Protein AF-A0A9D7UTW8-F1 (afdb_monomer_lite)

pLDDT: mean 87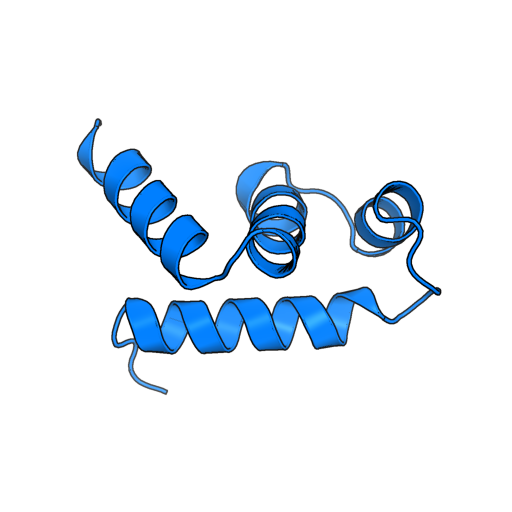.38, std 10.3, range [50.88, 95.38]

Structure (mmCIF, N/CA/C/O backbone):
data_AF-A0A9D7UTW8-F1
#
_entry.id   AF-A0A9D7UTW8-F1
#
loop_
_atom_site.group_PDB
_atom_site.id
_atom_site.type_symbol
_atom_site.label_atom_id
_atom_site.label_alt_id
_atom_site.label_comp_id
_atom_site.label_asym_id
_atom_site.label_entity_id
_atom_site.label_seq_id
_atom_site.pdbx_PDB_ins_code
_atom_site.Cartn_x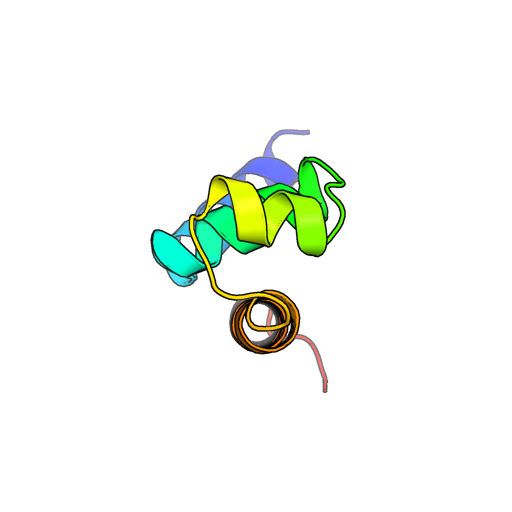
_atom_site.Cartn_y
_atom_site.Cartn_z
_atom_site.occupancy
_atom_site.B_iso_or_equiv
_atom_site.auth_seq_id
_atom_site.auth_comp_id
_atom_site.auth_asym_id
_atom_site.auth_atom_id
_atom_site.pdbx_PDB_model_num
ATOM 1 N N . MET A 1 1 ? 23.109 1.099 0.798 1.00 50.88 1 MET A N 1
ATOM 2 C CA . MET A 1 1 ? 21.724 1.323 1.283 1.00 50.88 1 MET A CA 1
ATOM 3 C C . MET A 1 1 ? 20.751 1.812 0.188 1.00 50.88 1 MET A C 1
ATOM 5 O O . MET A 1 1 ? 19.601 2.078 0.490 1.00 50.88 1 MET A O 1
ATOM 9 N N . ILE A 1 2 ? 21.156 1.877 -1.092 1.00 53.44 2 ILE A N 1
ATOM 10 C CA . ILE A 1 2 ? 20.316 2.370 -2.208 1.00 53.44 2 ILE A CA 1
ATOM 11 C C . ILE A 1 2 ? 19.424 1.270 -2.823 1.00 53.44 2 ILE A C 1
ATOM 13 O O . ILE A 1 2 ? 18.357 1.559 -3.353 1.00 53.44 2 ILE A O 1
ATOM 17 N N . SER A 1 3 ? 19.793 -0.009 -2.689 1.00 61.44 3 SER A N 1
ATOM 18 C CA . SER A 1 3 ? 19.049 -1.107 -3.326 1.00 61.44 3 SER A CA 1
ATOM 19 C C . SER A 1 3 ? 17.691 -1.420 -2.693 1.00 61.44 3 SER A C 1
ATOM 21 O O . SER A 1 3 ? 16.844 -1.984 -3.372 1.00 61.44 3 SER A O 1
ATOM 23 N N . ALA A 1 4 ? 17.462 -1.096 -1.415 1.00 62.28 4 ALA A N 1
ATOM 24 C CA . ALA A 1 4 ? 16.165 -1.345 -0.776 1.00 62.28 4 ALA A CA 1
ATOM 25 C C . ALA A 1 4 ? 15.111 -0.333 -1.247 1.00 62.28 4 ALA A C 1
ATOM 27 O O . ALA A 1 4 ? 14.019 -0.731 -1.642 1.00 62.28 4 ALA A O 1
ATOM 28 N N . LYS A 1 5 ? 15.485 0.953 -1.299 1.00 64.62 5 LYS A N 1
ATOM 29 C CA . LYS A 1 5 ? 14.623 2.030 -1.796 1.00 64.62 5 LYS A CA 1
ATOM 30 C C . LYS A 1 5 ? 14.269 1.840 -3.272 1.00 64.62 5 LYS A C 1
ATOM 32 O O . LYS A 1 5 ? 13.097 1.852 -3.605 1.00 64.62 5 LYS A O 1
ATOM 37 N N . GLY A 1 6 ? 15.250 1.535 -4.129 1.00 72.88 6 GLY A N 1
ATOM 38 C CA . GLY A 1 6 ? 14.979 1.307 -5.554 1.00 72.88 6 GLY A CA 1
ATOM 39 C C . GLY A 1 6 ? 14.028 0.132 -5.820 1.00 72.88 6 GLY A C 1
ATOM 40 O O . GLY A 1 6 ? 13.125 0.244 -6.641 1.00 72.88 6 GLY A O 1
ATOM 41 N N . ARG A 1 7 ? 14.166 -0.987 -5.089 1.00 74.25 7 ARG A N 1
ATOM 42 C CA . ARG A 1 7 ? 13.216 -2.115 -5.195 1.00 74.25 7 ARG A CA 1
ATOM 43 C C . ARG A 1 7 ? 11.807 -1.712 -4.776 1.00 74.25 7 ARG A C 1
ATOM 45 O O . ARG A 1 7 ? 10.844 -2.129 -5.410 1.00 74.25 7 ARG A O 1
ATOM 52 N N . PHE A 1 8 ? 11.710 -0.904 -3.728 1.00 76.06 8 PHE A N 1
ATOM 53 C CA . PHE A 1 8 ? 10.442 -0.407 -3.229 1.00 76.06 8 PHE A CA 1
ATOM 54 C C . PHE A 1 8 ? 9.782 0.570 -4.215 1.00 76.06 8 PHE A C 1
ATOM 56 O O . PHE A 1 8 ? 8.603 0.408 -4.507 1.00 76.06 8 PHE A O 1
ATOM 63 N N . ASP A 1 9 ? 10.540 1.480 -4.829 1.00 81.31 9 ASP A N 1
ATOM 64 C CA . ASP A 1 9 ? 10.031 2.408 -5.851 1.00 81.31 9 ASP A CA 1
ATOM 65 C C . ASP A 1 9 ? 9.501 1.656 -7.092 1.00 81.31 9 ASP A C 1
ATOM 67 O O . ASP A 1 9 ? 8.434 1.978 -7.624 1.00 81.31 9 ASP A O 1
ATOM 71 N N . HIS A 1 10 ? 10.188 0.590 -7.523 1.00 84.88 10 HIS A N 1
ATOM 72 C CA . HIS A 1 10 ? 9.685 -0.286 -8.588 1.00 84.88 10 HIS A CA 1
ATOM 73 C C . HIS A 1 10 ? 8.407 -1.030 -8.182 1.00 84.88 10 HIS A C 1
ATOM 75 O O . HIS A 1 10 ? 7.495 -1.172 -8.997 1.00 84.88 10 HIS A O 1
ATOM 81 N N . ALA A 1 11 ? 8.320 -1.472 -6.927 1.00 85.94 11 ALA A N 1
ATOM 82 C CA . ALA A 1 11 ? 7.136 -2.140 -6.408 1.00 85.94 11 ALA A CA 1
ATOM 83 C C . ALA A 1 11 ? 5.934 -1.178 -6.318 1.00 85.94 11 ALA A C 1
ATOM 85 O O . ALA A 1 11 ? 4.835 -1.541 -6.729 1.00 85.94 11 ALA A O 1
ATOM 86 N N . LEU A 1 12 ? 6.145 0.068 -5.879 1.00 86.50 12 LEU A N 1
ATOM 87 C CA . LEU A 1 12 ? 5.121 1.119 -5.901 1.00 86.50 12 LEU A CA 1
ATOM 88 C C . LEU A 1 12 ? 4.663 1.440 -7.329 1.00 86.50 12 LEU A C 1
ATOM 90 O O . LEU A 1 12 ? 3.467 1.579 -7.579 1.00 86.50 12 LEU A O 1
ATOM 94 N N . THR A 1 13 ? 5.593 1.487 -8.285 1.00 87.06 13 THR A N 1
ATOM 95 C CA . THR A 1 13 ? 5.257 1.681 -9.705 1.00 87.06 13 THR A CA 1
ATOM 96 C C . THR A 1 13 ? 4.353 0.555 -10.220 1.00 87.06 13 THR A C 1
ATOM 98 O O . THR A 1 13 ? 3.389 0.819 -10.935 1.00 87.06 13 THR A O 1
ATOM 101 N N . ALA A 1 14 ? 4.615 -0.694 -9.821 1.00 87.94 14 ALA A N 1
ATOM 102 C CA . ALA A 1 14 ? 3.788 -1.844 -10.191 1.00 87.94 14 ALA A CA 1
ATOM 103 C C . ALA A 1 14 ? 2.393 -1.837 -9.531 1.00 87.94 14 ALA A C 1
ATOM 105 O O . ALA A 1 14 ? 1.453 -2.422 -10.071 1.00 87.94 14 ALA A O 1
ATOM 106 N N . LEU A 1 15 ? 2.239 -1.182 -8.376 1.00 88.38 15 LEU A N 1
ATOM 107 C CA . LEU A 1 15 ? 0.952 -1.049 -7.691 1.00 88.38 15 LEU A CA 1
ATOM 108 C C . LEU A 1 15 ? 0.008 -0.051 -8.370 1.00 88.38 15 LEU A C 1
ATOM 110 O O . LEU A 1 15 ? -1.206 -0.285 -8.381 1.00 88.38 15 LEU A O 1
ATOM 114 N N . GLY A 1 16 ? 0.560 1.012 -8.956 1.00 88.56 16 GLY A N 1
ATOM 115 C CA . GLY A 1 16 ? -0.199 2.159 -9.452 1.00 88.56 16 GLY A CA 1
ATOM 116 C C . GLY A 1 16 ? -0.526 3.167 -8.338 1.00 88.56 16 GLY A C 1
ATOM 117 O O . GLY A 1 16 ? -0.446 2.821 -7.159 1.00 88.56 16 GLY A O 1
ATOM 118 N N . PRO A 1 17 ? -0.888 4.414 -8.693 1.00 83.25 17 PRO A N 1
ATOM 119 C CA . PRO A 1 17 ? -0.918 5.556 -7.772 1.00 83.25 17 PRO A CA 1
ATOM 120 C C . PRO A 1 17 ? -1.808 5.341 -6.539 1.00 83.25 17 PRO A C 1
ATOM 122 O O . PRO A 1 17 ? -1.364 5.601 -5.425 1.00 83.25 17 PRO A O 1
ATOM 125 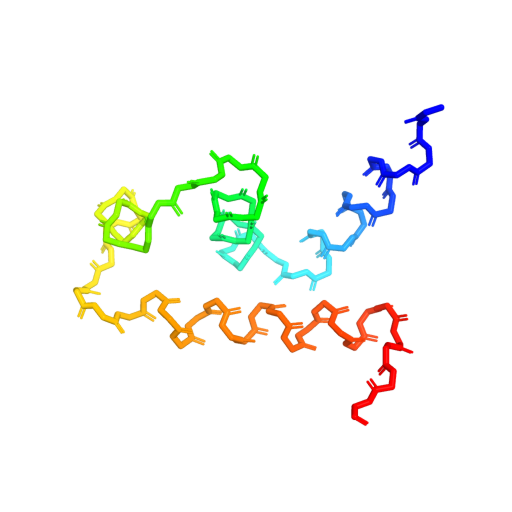N N . ASP A 1 18 ? -3.009 4.783 -6.709 1.00 85.06 18 ASP A N 1
ATOM 126 C CA . ASP A 1 18 ? -3.962 4.618 -5.601 1.00 85.06 18 ASP A CA 1
ATOM 127 C C . ASP A 1 18 ? -3.504 3.566 -4.577 1.00 85.06 18 ASP A C 1
ATOM 129 O O . ASP A 1 18 ? -3.593 3.763 -3.365 1.00 85.06 18 ASP A O 1
ATOM 133 N N . LEU A 1 19 ? -2.992 2.427 -5.056 1.00 91.06 19 LEU A N 1
ATOM 134 C CA . LEU A 1 19 ? -2.527 1.340 -4.190 1.00 91.06 19 LEU A CA 1
ATOM 135 C C . LEU A 1 19 ? -1.138 1.617 -3.607 1.00 91.06 19 LEU A C 1
ATOM 137 O O . LEU A 1 19 ? -0.829 1.149 -2.510 1.00 91.06 19 LEU A O 1
ATOM 141 N N . ALA A 1 20 ? -0.306 2.362 -4.334 1.00 92.56 20 ALA A N 1
ATOM 142 C CA . ALA A 1 20 ? 1.000 2.796 -3.865 1.00 92.56 20 ALA A CA 1
ATOM 143 C C . ALA A 1 20 ? 0.874 3.716 -2.646 1.00 92.56 20 ALA A C 1
ATOM 145 O O . ALA A 1 20 ? 1.628 3.548 -1.688 1.00 92.56 20 ALA A O 1
ATOM 146 N N . ASP A 1 21 ? -0.099 4.631 -2.651 1.00 91.75 21 ASP A N 1
ATOM 147 C CA . ASP A 1 21 ? -0.276 5.598 -1.567 1.00 91.75 21 ASP A CA 1
ATOM 148 C C . ASP A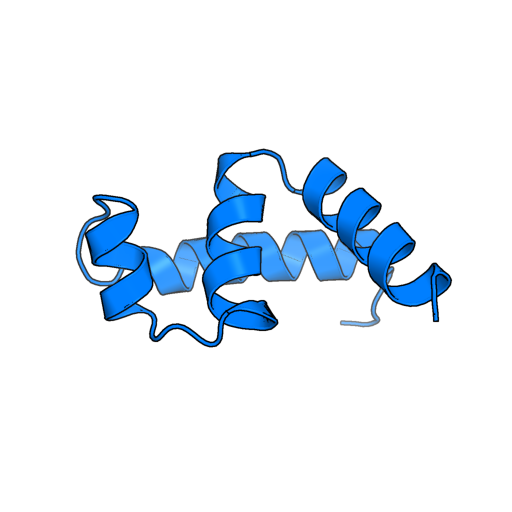 1 21 ? -0.697 4.916 -0.252 1.00 91.75 21 ASP A C 1
ATOM 150 O O . ASP A 1 21 ? -0.027 5.063 0.771 1.00 91.75 21 ASP A O 1
ATOM 154 N N . ILE A 1 22 ? -1.714 4.043 -0.276 1.00 92.88 22 ILE A N 1
ATOM 155 C CA . ILE A 1 22 ? -2.107 3.278 0.926 1.00 92.88 22 ILE A CA 1
ATOM 156 C C . ILE A 1 22 ? -0.982 2.358 1.428 1.00 92.88 22 ILE A C 1
ATOM 158 O O . ILE A 1 22 ? -0.772 2.236 2.638 1.00 92.88 22 ILE A O 1
ATOM 162 N N . ALA A 1 23 ? -0.233 1.724 0.520 1.00 92.25 23 ALA A N 1
ATOM 163 C CA . ALA A 1 23 ? 0.887 0.862 0.886 1.00 92.25 23 ALA A CA 1
ATOM 164 C C . ALA A 1 23 ? 2.013 1.667 1.549 1.00 92.25 23 ALA A C 1
ATOM 166 O O . ALA A 1 23 ? 2.527 1.253 2.588 1.00 92.25 23 ALA A O 1
ATOM 167 N N . TRP A 1 24 ? 2.360 2.833 1.000 1.00 91.31 24 TRP A N 1
ATOM 168 C CA . TRP A 1 24 ? 3.359 3.729 1.579 1.00 91.31 24 TRP A CA 1
ATOM 169 C C . TRP A 1 24 ? 2.966 4.187 2.983 1.00 91.31 24 TRP A C 1
ATOM 171 O O . TRP A 1 24 ? 3.755 4.073 3.925 1.00 91.31 24 TRP A O 1
ATOM 181 N N . ARG A 1 25 ? 1.728 4.652 3.142 1.00 92.88 25 ARG A N 1
ATOM 182 C CA . ARG A 1 25 ? 1.244 5.231 4.398 1.00 92.88 25 ARG A CA 1
ATOM 183 C C . ARG A 1 25 ? 1.178 4.212 5.530 1.00 92.88 25 ARG A C 1
ATOM 185 O O . ARG A 1 25 ? 1.604 4.498 6.646 1.00 92.88 25 ARG A O 1
ATOM 192 N N . VAL A 1 26 ? 0.736 2.989 5.246 1.00 93.19 26 VAL A N 1
ATOM 193 C CA . VAL A 1 26 ? 0.651 1.946 6.278 1.00 93.19 26 VAL A CA 1
ATOM 194 C C . VAL A 1 26 ? 2.006 1.277 6.537 1.00 93.19 26 VAL A C 1
ATOM 196 O O . VAL A 1 26 ? 2.372 1.077 7.693 1.00 93.19 26 VAL A O 1
ATOM 199 N N . ILE A 1 27 ? 2.769 0.929 5.495 1.00 90.62 27 ILE A N 1
ATOM 200 C CA . ILE A 1 27 ? 3.995 0.121 5.643 1.00 90.62 27 ILE A CA 1
ATOM 201 C C . ILE A 1 27 ? 5.196 0.987 6.031 1.00 90.62 27 ILE A C 1
ATOM 203 O O . ILE A 1 27 ? 6.004 0.578 6.863 1.00 90.62 27 ILE A O 1
ATOM 207 N N . CYS A 1 28 ? 5.336 2.168 5.422 1.00 88.88 28 CYS A N 1
ATOM 208 C CA . CYS A 1 28 ? 6.510 3.020 5.601 1.00 88.88 28 CYS A CA 1
ATOM 209 C C . CYS A 1 28 ? 6.259 4.179 6.564 1.00 88.88 28 CYS A C 1
ATOM 211 O O . CYS A 1 28 ? 7.119 4.449 7.399 1.00 88.88 28 CYS A O 1
ATOM 213 N N . ALA A 1 29 ? 5.102 4.845 6.480 1.00 91.25 29 ALA A N 1
ATOM 214 C CA . ALA A 1 29 ? 4.759 5.914 7.424 1.00 91.25 29 ALA A CA 1
ATOM 215 C C . ALA A 1 29 ? 4.194 5.381 8.757 1.00 91.25 29 ALA A C 1
ATOM 217 O O . ALA A 1 29 ? 4.141 6.124 9.735 1.00 91.25 29 ALA A O 1
ATOM 218 N N . GLY A 1 30 ? 3.824 4.095 8.824 1.00 93.19 30 GLY A N 1
ATOM 219 C CA . GLY A 1 30 ? 3.350 3.448 10.051 1.00 93.19 30 GLY A CA 1
ATOM 220 C C . GLY A 1 30 ? 1.971 3.926 10.504 1.00 93.19 30 GLY A C 1
ATOM 221 O O . GLY A 1 30 ? 1.641 3.849 11.688 1.00 93.19 30 GLY A O 1
ATOM 222 N N . GLU A 1 31 ? 1.165 4.455 9.586 1.00 95.25 31 GLU A N 1
ATOM 223 C CA . GLU A 1 31 ? -0.156 4.961 9.918 1.00 95.25 31 GLU A CA 1
ATOM 224 C C . GLU A 1 31 ? -1.146 3.844 10.267 1.00 95.25 31 GLU A C 1
ATOM 226 O O . GLU A 1 31 ? -1.163 2.761 9.678 1.00 95.25 31 GLU A O 1
ATOM 231 N N . SER A 1 32 ? -2.053 4.148 11.199 1.00 95.38 32 SER A N 1
ATOM 232 C CA . SER A 1 32 ? -3.197 3.282 11.475 1.00 95.38 32 SER A CA 1
ATOM 233 C C . SER A 1 32 ? -4.200 3.301 10.315 1.00 95.38 32 SER A C 1
ATOM 235 O O . SER A 1 32 ? -4.392 4.332 9.670 1.00 95.38 32 SER A O 1
ATOM 237 N N . MET A 1 33 ? -4.912 2.189 10.092 1.00 94.88 33 MET A N 1
ATOM 238 C CA . MET A 1 33 ? -5.913 2.099 9.019 1.00 94.88 33 MET A CA 1
ATOM 239 C C . MET A 1 33 ? -6.974 3.218 9.068 1.00 94.88 33 MET A C 1
ATOM 241 O O . MET A 1 33 ? -7.226 3.820 8.028 1.00 94.88 33 MET A O 1
ATOM 245 N N . PRO A 1 34 ? -7.558 3.575 10.233 1.00 95.06 34 PRO A N 1
ATOM 246 C CA . PRO A 1 34 ? -8.516 4.681 10.297 1.00 95.06 34 PRO A CA 1
ATOM 247 C C . PRO A 1 34 ? -7.912 6.051 9.951 1.00 95.06 34 PRO A C 1
ATOM 249 O O . PRO A 1 34 ? -8.630 6.945 9.508 1.00 95.06 34 PRO A O 1
ATOM 252 N N . THR A 1 35 ? -6.608 6.247 10.179 1.00 95.38 35 THR A N 1
ATOM 253 C CA . THR A 1 35 ? -5.892 7.463 9.762 1.00 95.38 35 THR A CA 1
ATOM 254 C C . THR A 1 35 ? -5.727 7.493 8.252 1.00 95.38 35 THR A C 1
ATOM 256 O O . THR A 1 35 ? -6.106 8.482 7.626 1.00 95.38 35 THR A O 1
ATOM 259 N N . ALA A 1 36 ? -5.259 6.389 7.669 1.00 94.50 36 ALA A N 1
ATOM 260 C CA . ALA A 1 36 ? -5.104 6.276 6.228 1.00 94.50 36 ALA A CA 1
ATOM 261 C C . ALA A 1 36 ? -6.446 6.483 5.504 1.00 94.50 36 ALA A C 1
ATOM 263 O O . ALA A 1 36 ? -6.531 7.310 4.600 1.00 94.50 36 ALA A O 1
ATOM 264 N N . GLU A 1 37 ? -7.519 5.830 5.967 1.00 94.75 37 GLU A N 1
ATOM 265 C CA . GLU A 1 37 ? -8.872 5.979 5.411 1.00 94.75 37 GLU A CA 1
ATOM 266 C C . GLU A 1 37 ? -9.348 7.438 5.410 1.00 94.75 37 GLU A C 1
ATOM 268 O O . GLU A 1 37 ? -9.829 7.921 4.388 1.00 94.75 37 GLU A O 1
ATOM 273 N N . ARG A 1 38 ? -9.180 8.163 6.524 1.00 94.50 38 ARG A N 1
ATOM 274 C CA . ARG A 1 38 ? -9.617 9.565 6.641 1.00 94.50 38 ARG A CA 1
ATOM 275 C C . ARG A 1 38 ? -8.923 10.471 5.631 1.00 94.50 38 ARG A C 1
ATOM 277 O O . ARG A 1 38 ? -9.567 11.256 4.949 1.00 94.50 38 ARG A O 1
ATOM 284 N N . GLU A 1 39 ? -7.614 10.354 5.548 1.00 93.81 39 GLU A N 1
ATOM 285 C CA . GLU A 1 39 ? -6.773 11.211 4.714 1.00 93.81 39 GLU A CA 1
ATOM 286 C C . GLU A 1 39 ? -6.892 10.859 3.221 1.00 93.81 39 GLU A C 1
ATOM 288 O O . GLU A 1 39 ? -6.768 11.732 2.371 1.00 93.81 39 GLU A O 1
ATOM 293 N N . MET A 1 40 ? -7.204 9.599 2.888 1.00 92.81 40 MET A N 1
ATOM 294 C CA . MET A 1 40 ? -7.565 9.198 1.517 1.00 92.81 40 MET A CA 1
ATOM 295 C C . MET A 1 40 ? -9.032 9.503 1.172 1.00 92.81 40 MET A C 1
ATOM 297 O O . MET A 1 40 ? -9.491 9.160 0.085 1.00 92.81 40 MET A O 1
ATOM 301 N N . SER A 1 41 ? -9.792 10.125 2.084 1.00 94.38 41 SER A N 1
ATOM 302 C CA . SER A 1 41 ? -11.238 10.355 1.938 1.00 94.38 41 SER A CA 1
ATOM 303 C C . SER A 1 41 ? -12.036 9.072 1.647 1.00 94.38 41 SER A C 1
ATOM 305 O O . SER A 1 41 ? -13.028 9.087 0.917 1.00 94.38 41 SER A O 1
ATOM 307 N N . TRP A 1 42 ? -11.605 7.940 2.205 1.00 93.44 42 TRP A N 1
ATOM 308 C CA . TRP A 1 42 ? -12.263 6.646 2.047 1.00 93.44 42 TRP A CA 1
ATOM 309 C C . TRP A 1 42 ? -13.311 6.386 3.137 1.00 93.44 42 TRP A C 1
ATOM 311 O O . TRP A 1 42 ? -13.159 6.827 4.279 1.00 93.44 42 TRP A O 1
ATOM 321 N N . PRO A 1 43 ? -14.360 5.598 2.833 1.00 92.88 43 PRO A N 1
ATOM 322 C CA . PRO A 1 43 ? -15.300 5.134 3.843 1.00 92.88 43 PRO A CA 1
ATOM 323 C C . PRO A 1 43 ? -14.622 4.242 4.889 1.00 92.88 43 PRO A C 1
ATOM 325 O O . PRO A 1 43 ? -13.751 3.428 4.567 1.00 92.88 43 PRO A O 1
ATOM 328 N N . VAL A 1 44 ? -15.106 4.326 6.128 1.00 91.31 44 VAL A N 1
ATOM 329 C CA . VAL A 1 44 ? -14.616 3.529 7.261 1.00 91.31 44 VAL A CA 1
ATOM 330 C C . VAL A 1 44 ? -14.677 2.027 6.951 1.00 91.31 44 VAL A C 1
ATOM 332 O O . VAL A 1 44 ? -15.721 1.526 6.523 1.00 91.31 44 VAL A O 1
ATOM 335 N N . ARG A 1 45 ? -13.585 1.303 7.238 1.00 90.56 45 ARG A N 1
ATOM 336 C CA . ARG A 1 45 ? -13.358 -0.140 6.967 1.00 90.56 45 ARG A CA 1
ATOM 337 C C . ARG A 1 45 ? -13.064 -0.515 5.508 1.00 90.56 45 ARG A C 1
ATOM 339 O O . ARG A 1 45 ? -12.953 -1.708 5.217 1.00 90.56 45 ARG A O 1
ATOM 346 N N . SER A 1 46 ? -12.895 0.442 4.601 1.00 90.44 46 SER A N 1
ATOM 347 C CA . SER A 1 46 ? -12.499 0.146 3.212 1.00 90.44 46 SER A CA 1
ATOM 348 C C . SER A 1 46 ? -11.012 -0.200 3.096 1.00 90.44 46 SER A C 1
ATOM 350 O O . SER A 1 46 ? -10.623 -1.065 2.306 1.00 90.44 46 SER A O 1
ATOM 352 N N . GLY A 1 47 ? -10.170 0.424 3.921 1.00 92.06 47 GLY A N 1
ATOM 353 C CA . GLY A 1 47 ? -8.721 0.397 3.772 1.00 92.06 47 GLY A CA 1
ATOM 354 C C . GLY A 1 47 ? -8.118 -0.993 3.958 1.00 92.06 47 GLY A C 1
ATOM 355 O O . GLY A 1 47 ? -7.171 -1.344 3.263 1.00 92.06 47 GLY A O 1
ATOM 356 N N . LYS A 1 48 ? -8.704 -1.848 4.809 1.00 93.00 48 LYS A N 1
ATOM 357 C CA . LYS A 1 48 ? -8.201 -3.220 5.010 1.00 93.00 48 LYS A CA 1
ATOM 358 C C . LYS A 1 48 ? -8.290 -4.067 3.738 1.00 93.00 48 LYS A C 1
ATOM 360 O O . LYS A 1 48 ? -7.363 -4.820 3.443 1.00 93.00 48 LYS A O 1
ATOM 365 N N . LEU A 1 49 ? -9.394 -3.962 2.996 1.00 94.75 49 LEU A N 1
ATOM 366 C CA . LEU A 1 49 ? -9.566 -4.699 1.743 1.00 94.75 49 LEU A CA 1
ATOM 367 C C . LEU A 1 49 ? -8.590 -4.189 0.681 1.00 94.75 49 LEU A C 1
ATOM 369 O O . LEU A 1 49 ? -7.939 -4.994 0.019 1.00 94.75 49 LEU A O 1
ATOM 373 N N . VAL A 1 50 ? -8.471 -2.869 0.550 1.00 94.06 50 VAL A N 1
ATOM 374 C CA . VAL A 1 50 ? -7.591 -2.255 -0.449 1.00 94.06 50 VAL A CA 1
ATOM 375 C C . VAL A 1 50 ? -6.119 -2.531 -0.135 1.00 94.06 50 VAL A C 1
ATOM 377 O O . VAL A 1 50 ? -5.370 -2.924 -1.028 1.00 94.06 50 VAL A O 1
ATOM 380 N N . LEU A 1 51 ? -5.716 -2.444 1.137 1.00 93.75 51 LEU A N 1
ATOM 381 C CA . LEU A 1 51 ? -4.368 -2.810 1.568 1.00 93.75 51 LEU A CA 1
ATOM 382 C C . LEU A 1 51 ? -4.070 -4.283 1.282 1.00 93.75 51 LEU A C 1
ATOM 384 O O . LEU A 1 51 ? -2.976 -4.591 0.825 1.00 93.75 51 LEU A O 1
ATOM 388 N N . ARG A 1 52 ? -5.029 -5.194 1.492 1.00 94.50 52 ARG A N 1
ATOM 389 C CA . ARG A 1 52 ? -4.849 -6.604 1.115 1.00 94.50 52 ARG A CA 1
ATOM 390 C C . ARG A 1 52 ? -4.563 -6.750 -0.382 1.00 94.50 52 ARG A C 1
ATOM 392 O O . ARG A 1 52 ? -3.601 -7.413 -0.734 1.00 94.50 52 ARG A O 1
ATOM 399 N N . ILE A 1 53 ? -5.328 -6.077 -1.244 1.00 94.12 53 ILE A N 1
ATOM 400 C CA . ILE A 1 53 ? -5.098 -6.099 -2.700 1.00 94.12 53 ILE A CA 1
ATOM 401 C C . ILE A 1 53 ? -3.704 -5.553 -3.047 1.00 94.12 53 ILE A C 1
ATOM 403 O O . ILE A 1 53 ? -3.017 -6.112 -3.904 1.00 94.12 53 ILE A O 1
ATOM 407 N N . ALA A 1 54 ? -3.268 -4.479 -2.383 1.00 92.94 54 ALA A N 1
ATOM 408 C CA . ALA A 1 54 ? -1.923 -3.941 -2.564 1.00 92.94 54 ALA A CA 1
ATOM 409 C C . ALA A 1 54 ? -0.846 -4.956 -2.136 1.00 92.94 54 ALA A C 1
ATOM 411 O O . ALA A 1 54 ? 0.096 -5.203 -2.885 1.00 92.94 54 ALA A O 1
ATOM 412 N N . LEU A 1 55 ? -1.004 -5.601 -0.978 1.00 92.25 55 LEU A N 1
ATOM 413 C CA . LEU A 1 55 ? -0.075 -6.626 -0.493 1.00 92.25 55 LEU A CA 1
ATOM 414 C C . LEU A 1 55 ? -0.032 -7.857 -1.409 1.00 92.25 55 LEU A C 1
ATOM 416 O O . LEU A 1 55 ? 1.058 -8.351 -1.685 1.00 92.25 55 LEU A O 1
ATOM 420 N N . ASP A 1 56 ? -1.169 -8.303 -1.944 1.00 92.75 56 ASP A N 1
ATOM 421 C CA . ASP A 1 56 ? -1.230 -9.427 -2.890 1.00 92.75 56 ASP A CA 1
ATOM 422 C C . ASP A 1 56 ? -0.464 -9.104 -4.185 1.00 92.75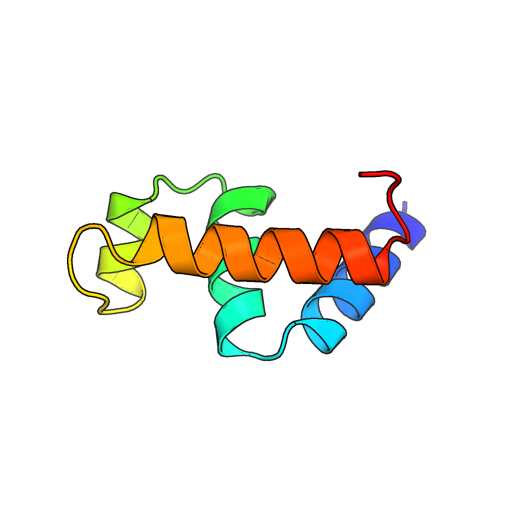 56 ASP A C 1
ATOM 424 O O . ASP A 1 56 ? 0.307 -9.922 -4.695 1.00 92.75 56 ASP A O 1
ATOM 428 N N . ARG A 1 57 ? -0.602 -7.875 -4.699 1.00 91.25 57 ARG A N 1
ATOM 429 C CA . ARG A 1 57 ? 0.179 -7.412 -5.858 1.00 91.25 57 ARG A CA 1
ATOM 430 C C . ARG A 1 57 ? 1.671 -7.316 -5.547 1.00 91.25 57 ARG A C 1
ATOM 432 O O . ARG A 1 57 ? 2.484 -7.696 -6.390 1.00 91.25 57 ARG A O 1
ATOM 439 N 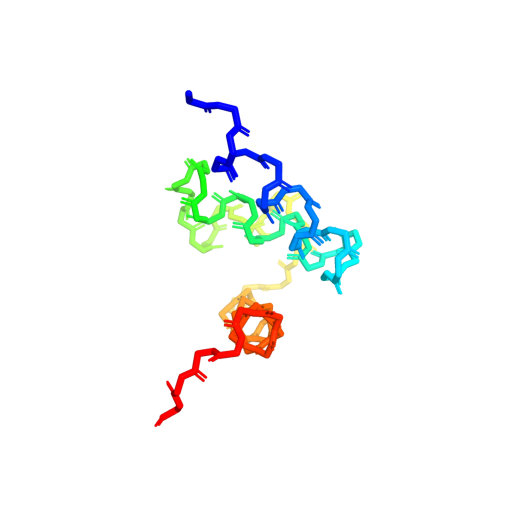N . LEU A 1 58 ? 2.042 -6.851 -4.352 1.00 90.50 58 LEU A N 1
ATOM 440 C CA . LEU A 1 58 ? 3.438 -6.844 -3.905 1.00 90.50 58 LEU A CA 1
ATOM 441 C C . LEU A 1 58 ? 3.997 -8.265 -3.799 1.00 90.50 58 LEU A C 1
ATOM 443 O O . LEU A 1 58 ? 5.116 -8.504 -4.246 1.00 90.50 58 LEU A O 1
ATOM 447 N N . ALA A 1 59 ? 3.228 -9.214 -3.266 1.00 91.06 59 ALA A N 1
ATOM 448 C CA . ALA A 1 59 ? 3.627 -10.616 -3.201 1.00 91.06 59 ALA A CA 1
ATOM 449 C C . ALA A 1 59 ? 3.881 -11.191 -4.602 1.00 91.06 59 ALA A C 1
ATOM 451 O O . ALA A 1 59 ? 4.915 -11.825 -4.823 1.00 91.06 59 ALA A O 1
ATOM 452 N N . GLY A 1 60 ? 3.009 -10.879 -5.568 1.00 90.62 60 GLY A N 1
ATOM 453 C CA . GLY A 1 60 ? 3.220 -11.211 -6.979 1.00 90.62 60 GLY A CA 1
ATOM 454 C C . GLY A 1 60 ? 4.484 -10.571 -7.565 1.00 90.62 60 GLY A C 1
ATOM 455 O O . GLY A 1 60 ? 5.280 -11.255 -8.207 1.00 90.62 60 GLY A O 1
ATOM 456 N N . PHE A 1 61 ? 4.721 -9.284 -7.291 1.00 89.50 61 PHE A N 1
ATOM 457 C CA . PHE A 1 61 ? 5.908 -8.557 -7.758 1.00 89.50 61 PHE A CA 1
ATOM 458 C C . PHE A 1 61 ? 7.213 -9.150 -7.206 1.00 89.50 61 PHE A C 1
ATOM 460 O O . PHE A 1 61 ? 8.178 -9.353 -7.945 1.00 89.50 61 PHE A O 1
ATOM 467 N N . TYR A 1 62 ? 7.238 -9.475 -5.913 1.00 88.88 62 TYR A N 1
ATOM 468 C CA . TYR A 1 62 ? 8.402 -10.065 -5.254 1.00 88.88 62 TYR A CA 1
ATOM 469 C C . TYR A 1 62 ? 8.521 -11.580 -5.458 1.00 88.88 62 TYR A C 1
ATOM 471 O O . TYR A 1 62 ? 9.523 -12.159 -5.038 1.00 88.88 62 TYR A O 1
ATOM 479 N N . ARG A 1 63 ? 7.547 -12.216 -6.128 1.00 89.44 63 ARG A N 1
ATOM 480 C CA . ARG A 1 63 ? 7.451 -13.678 -6.288 1.00 89.44 63 ARG A CA 1
ATOM 481 C C . ARG A 1 63 ? 7.575 -14.399 -4.944 1.00 89.44 63 ARG A C 1
ATOM 483 O O . ARG A 1 63 ? 8.313 -15.377 -4.821 1.00 89.44 63 ARG A O 1
ATOM 490 N N . LEU A 1 64 ? 6.892 -13.871 -3.929 1.00 86.81 64 LEU A N 1
ATOM 491 C CA . LEU A 1 64 ? 6.854 -14.505 -2.617 1.00 86.81 64 LEU A CA 1
ATOM 492 C C . LEU A 1 64 ? 6.085 -15.831 -2.721 1.00 86.81 64 LEU A C 1
ATOM 494 O O . LEU A 1 64 ? 5.050 -15.869 -3.391 1.00 86.81 64 LEU A O 1
ATOM 498 N N . PRO A 1 65 ? 6.570 -16.912 -2.086 1.00 77.00 65 PRO A N 1
ATOM 499 C CA . PRO A 1 65 ? 5.774 -18.123 -1.945 1.00 77.00 65 PRO A CA 1
ATOM 500 C C . PRO A 1 65 ? 4.541 -17.816 -1.084 1.00 77.00 65 PRO A C 1
ATOM 502 O O . PRO A 1 65 ? 4.652 -17.107 -0.081 1.00 77.00 65 PRO A O 1
ATOM 505 N N . GLY A 1 66 ? 3.382 -18.308 -1.528 1.00 62.19 66 GLY A N 1
ATOM 506 C CA . GLY A 1 66 ? 2.108 -18.220 -0.806 1.00 62.19 66 GLY A CA 1
ATOM 507 C C . GLY A 1 66 ? 1.941 -19.318 0.230 1.00 62.19 66 GLY A C 1
ATOM 508 O O . GLY A 1 66 ? 2.557 -20.393 0.047 1.00 62.19 66 GLY A O 1
#

Sequence (66 aa):
MISAKGRFDHALTALGPDLADIAWRVICAGESMPTAEREMSWPVRSGKLVLRIALDRLAGFYRLPG

Foldseek 3Di:
DVVVVVLLVVLLVQLDDVLSQLCCCCPPVVDDQVVSCVVSVHDPPPSVVSPVVSVVSSCVSVVPDD

Radius of gyration: 12.13 Å; chains: 1; bounding box: 37×29×22 Å

Secondary structure (DSSP, 8-state):
-HHHHHHHHHHHHHH-HHHHHHHIIIIIS---HHHHHHHTTPPTT-HHHHHHHHHHHHHHHHT---